Protein AF-A0A9W9ZAA3-F1 (afdb_monomer_lite)

Radius of gyration: 22.77 Å; chains: 1; bounding box: 70×34×72 Å

pLDDT: mean 79.2, std 12.24, range [39.88, 93.06]

Sequence (147 aa):
MAANGKTAELFDQLLKGFKFVAQNIKSLLSLGLAGIAVGLNLRINSEFFDCPGKNYKPYGYMFLFAPCVILLLVGMIIVRLDPKRLTNAVAQQKPGTSKLGTFRNVINPALSRPLAAPFAWLIVSMAQADYFVCATVGPGPPRKEEI

Secondary structure (DSSP, 8-state):
--HHHHHHHHHHHHHHHHHHHHHHHHHHHHHHHHHHHHHHHHHHHHHT----SSSHHHHHHHHHHHHHHHHHHHHHHHHT--HHHHHHHHHTSPTT--HHHHIIIIIHHHHHHHHHHHHHHHHHHHHH-HHHHHHHT-PPSPPS---

InterPro domains:
  IPR029569 Calcium homeostasis modulator family [PF14798] (17-138)
  IPR029569 Calcium homeostasis modulator family [PTHR32261] (19-143)

Structure (mmCIF, N/CA/C/O backbone):
data_AF-A0A9W9ZAA3-F1
#
_entry.id   AF-A0A9W9ZAA3-F1
#
loop_
_atom_site.group_PDB
_atom_site.id
_atom_site.type_symbol
_atom_site.label_atom_id
_atom_site.label_alt_id
_atom_site.label_comp_id
_atom_site.label_asym_id
_atom_site.label_entity_id
_atom_site.label_seq_id
_atom_site.pdbx_PDB_ins_code
_atom_site.Cartn_x
_atom_site.Cartn_y
_atom_site.Cartn_z
_atom_site.occupancy
_atom_site.B_iso_or_equiv
_atom_site.auth_seq_id
_atom_site.auth_comp_id
_atom_site.auth_asym_id
_atom_site.auth_atom_id
_atom_site.pdbx_PDB_model_num
ATOM 1 N N . MET A 1 1 ? 5.505 20.040 49.224 1.00 51.19 1 MET A N 1
ATOM 2 C CA . MET A 1 1 ? 4.428 19.094 48.839 1.00 51.19 1 MET A CA 1
ATOM 3 C C . MET A 1 1 ? 3.833 19.343 47.434 1.00 51.19 1 MET A C 1
ATOM 5 O O . MET A 1 1 ? 2.908 18.642 47.061 1.00 51.19 1 MET A O 1
ATOM 9 N N . ALA A 1 2 ? 4.382 20.244 46.599 1.00 56.62 2 ALA A N 1
ATOM 10 C CA . ALA A 1 2 ? 3.827 20.572 45.270 1.00 56.62 2 ALA A CA 1
ATOM 11 C C . ALA A 1 2 ? 4.253 19.634 44.109 1.00 56.62 2 ALA A C 1
ATOM 13 O O . ALA A 1 2 ? 3.648 19.662 43.042 1.00 56.62 2 ALA A O 1
ATOM 14 N N . ALA A 1 3 ? 5.275 18.789 44.297 1.00 57.12 3 ALA A N 1
ATOM 15 C CA . ALA A 1 3 ? 5.814 17.934 43.231 1.00 57.12 3 ALA A CA 1
ATOM 16 C C . ALA A 1 3 ? 4.914 16.731 42.872 1.00 57.12 3 ALA A C 1
ATOM 18 O O . ALA A 1 3 ? 4.910 16.312 41.720 1.00 57.12 3 ALA A O 1
ATOM 19 N N . ASN A 1 4 ? 4.117 16.221 43.822 1.00 61.28 4 ASN A N 1
ATOM 20 C CA . ASN A 1 4 ? 3.243 15.052 43.616 1.00 61.28 4 ASN A CA 1
ATOM 21 C C . ASN A 1 4 ? 1.972 15.354 42.805 1.00 61.28 4 ASN A C 1
ATOM 23 O O . ASN A 1 4 ? 1.425 14.458 42.170 1.00 61.28 4 ASN A O 1
ATOM 27 N N . GLY A 1 5 ? 1.493 16.603 42.811 1.00 70.31 5 GLY A N 1
ATOM 28 C CA . GLY A 1 5 ? 0.311 16.988 42.030 1.00 70.31 5 GLY A CA 1
ATOM 29 C C . GLY A 1 5 ? 0.608 17.048 40.531 1.00 70.31 5 GLY A C 1
ATOM 30 O O . GLY A 1 5 ? -0.148 16.523 39.720 1.00 70.31 5 GLY A O 1
ATOM 31 N N . LYS A 1 6 ? 1.767 17.612 40.166 1.00 75.81 6 LYS A N 1
ATOM 32 C CA . LYS A 1 6 ? 2.172 17.808 38.767 1.00 75.81 6 LYS A CA 1
ATOM 33 C C . LYS A 1 6 ? 2.522 16.491 38.062 1.00 75.81 6 LYS A C 1
ATOM 35 O O . LYS A 1 6 ? 2.271 16.345 36.870 1.00 75.81 6 LYS A O 1
ATOM 40 N N . THR A 1 7 ? 3.075 15.524 38.795 1.00 80.56 7 THR A N 1
ATOM 41 C CA . THR A 1 7 ? 3.320 14.169 38.285 1.00 80.56 7 THR A CA 1
ATOM 42 C C . THR A 1 7 ? 2.017 13.402 38.078 1.00 80.56 7 THR A C 1
ATOM 44 O O . THR A 1 7 ? 1.856 12.789 37.028 1.00 80.56 7 THR A O 1
ATOM 47 N N . ALA A 1 8 ? 1.059 13.478 39.008 1.00 82.50 8 ALA A N 1
ATOM 48 C CA . ALA A 1 8 ? -0.245 12.825 38.855 1.00 82.50 8 ALA A CA 1
ATOM 49 C C . ALA A 1 8 ? -1.033 13.352 37.639 1.00 82.50 8 ALA A C 1
ATOM 51 O O . ALA A 1 8 ? -1.612 12.566 36.889 1.00 82.50 8 ALA A O 1
ATOM 52 N N . GLU A 1 9 ? -0.992 14.663 37.393 1.00 86.81 9 GLU A N 1
ATOM 53 C CA . GLU A 1 9 ? -1.656 15.289 36.243 1.00 86.81 9 GLU A CA 1
ATOM 54 C C . GLU A 1 9 ? -1.022 14.867 34.904 1.00 86.81 9 GLU A C 1
ATOM 56 O O . GLU A 1 9 ? -1.727 14.535 33.950 1.00 86.81 9 GLU A O 1
ATOM 61 N N . LEU A 1 10 ? 0.315 14.789 34.849 1.00 88.12 10 LEU A N 1
ATOM 62 C CA . LEU A 1 10 ? 1.049 14.277 33.688 1.00 88.12 10 LEU A CA 1
ATOM 63 C C . LEU A 1 10 ? 0.714 12.802 33.411 1.00 88.12 10 LEU A C 1
ATOM 65 O O . LEU A 1 10 ? 0.509 12.421 32.258 1.00 88.12 10 LEU A O 1
ATOM 69 N N . PHE A 1 11 ? 0.631 11.973 34.456 1.00 87.88 11 PHE A N 1
ATOM 70 C CA . PHE A 1 11 ? 0.257 10.563 34.328 1.00 87.88 11 PHE A CA 1
ATOM 71 C C . PHE A 1 11 ? -1.164 10.391 33.780 1.00 87.88 11 PHE A C 1
ATOM 73 O O . PHE A 1 11 ? -1.378 9.536 32.920 1.00 87.88 11 PHE A O 1
ATOM 80 N N . ASP A 1 12 ? -2.121 11.216 34.208 1.00 88.81 12 ASP A N 1
ATOM 81 C CA . ASP A 1 12 ? -3.502 11.142 33.718 1.00 88.81 12 ASP A CA 1
ATOM 82 C C . ASP A 1 12 ? -3.619 11.572 32.240 1.00 88.81 12 ASP A C 1
ATOM 84 O O . ASP A 1 12 ? -4.331 10.941 31.452 1.00 88.81 12 ASP A O 1
ATOM 88 N N . GLN A 1 13 ? -2.848 12.585 31.823 1.00 90.00 13 GLN A N 1
ATOM 89 C CA . GLN A 1 13 ? -2.728 12.993 30.415 1.00 90.00 13 GLN A CA 1
ATOM 90 C C . GLN A 1 13 ? -2.109 11.883 29.548 1.00 90.00 13 GLN A C 1
ATOM 92 O O . GLN A 1 13 ? -2.630 11.563 28.475 1.00 90.00 13 GLN A O 1
ATOM 97 N N . LEU A 1 14 ? -1.040 11.240 30.030 1.00 91.44 14 LEU A N 1
ATOM 98 C CA . LEU A 1 14 ? -0.413 10.106 29.344 1.00 91.44 14 LEU A CA 1
ATOM 99 C C . LEU A 1 14 ? -1.380 8.922 29.222 1.00 91.44 14 LEU A C 1
ATOM 101 O O . LEU A 1 14 ? -1.520 8.354 28.139 1.00 91.44 14 LEU A O 1
ATOM 105 N N . LEU A 1 15 ? -2.101 8.582 30.293 1.00 90.94 15 LEU A N 1
ATOM 106 C CA . LEU A 1 15 ? -3.092 7.503 30.286 1.00 90.94 15 LEU A CA 1
ATOM 107 C C . LEU A 1 15 ? -4.238 7.773 29.308 1.00 90.94 15 LEU A C 1
ATOM 109 O O . LEU A 1 15 ? -4.667 6.853 28.606 1.00 90.94 15 LEU A O 1
ATOM 113 N N . LYS A 1 16 ? -4.714 9.020 29.220 1.00 91.56 16 LYS A N 1
ATOM 114 C CA . LYS A 1 16 ? -5.714 9.429 28.220 1.00 91.56 16 LYS A CA 1
ATOM 115 C C . LYS A 1 16 ? -5.188 9.249 26.798 1.00 91.56 16 LYS A C 1
ATOM 117 O O . LYS A 1 16 ? -5.896 8.671 25.972 1.00 91.56 16 LYS A O 1
ATOM 122 N N . GLY A 1 17 ? -3.944 9.651 26.536 1.00 88.56 17 GLY A N 1
ATOM 123 C CA . GLY A 1 17 ? -3.276 9.423 25.252 1.00 88.56 17 GLY A CA 1
ATOM 124 C C . GLY A 1 17 ? -3.177 7.935 24.898 1.00 88.56 17 GLY A C 1
ATOM 125 O O . GLY A 1 17 ? -3.615 7.523 23.824 1.00 88.56 17 GLY A O 1
ATOM 126 N N . PHE A 1 18 ? -2.695 7.102 25.824 1.00 89.56 18 PHE A N 1
ATOM 127 C CA . PHE A 1 18 ? -2.606 5.651 25.622 1.00 89.56 18 PHE A CA 1
ATOM 128 C C . PHE A 1 18 ? -3.972 5.002 25.398 1.00 89.56 18 PHE A C 1
ATOM 130 O O . PHE A 1 18 ? -4.104 4.162 24.507 1.00 89.56 18 PHE A O 1
ATOM 137 N N . LYS A 1 19 ? -5.007 5.406 26.145 1.00 89.38 19 LYS A N 1
ATOM 138 C CA . LYS A 1 19 ? -6.381 4.935 25.913 1.00 89.38 19 LYS A CA 1
ATOM 139 C C . LYS A 1 19 ? -6.880 5.319 24.525 1.00 89.38 19 LYS A C 1
ATOM 141 O O . LYS A 1 19 ? -7.440 4.468 23.839 1.00 89.38 19 LYS A O 1
ATOM 146 N N . PHE A 1 20 ? -6.649 6.558 24.096 1.00 86.94 20 PHE A N 1
ATOM 147 C CA . PHE A 1 20 ? -7.045 7.020 22.768 1.00 86.94 20 PHE A CA 1
ATOM 148 C C . PHE A 1 20 ? -6.365 6.209 21.656 1.00 86.94 20 PHE A C 1
ATOM 150 O O . PHE A 1 20 ? -7.030 5.769 20.712 1.00 86.94 20 PHE A O 1
ATOM 157 N N . VAL A 1 21 ? -5.059 5.953 21.795 1.00 85.44 21 VAL A N 1
ATOM 158 C CA . VAL A 1 21 ? -4.285 5.116 20.866 1.00 85.44 21 VAL A CA 1
ATOM 159 C C . VAL A 1 21 ? -4.800 3.682 20.873 1.00 85.44 21 VAL A C 1
ATOM 161 O O . VAL A 1 21 ? -5.078 3.139 19.809 1.00 85.44 21 VAL A O 1
ATOM 164 N N . ALA A 1 22 ? -4.995 3.078 22.046 1.00 83.31 22 ALA A N 1
ATOM 165 C CA . ALA A 1 22 ? -5.492 1.710 22.171 1.00 83.31 22 ALA A CA 1
ATOM 166 C C . ALA A 1 22 ? -6.887 1.539 21.543 1.00 83.31 22 ALA A C 1
ATOM 168 O O . ALA A 1 22 ? -7.143 0.539 20.872 1.00 83.31 22 ALA A O 1
ATOM 169 N N . GLN A 1 23 ? -7.773 2.5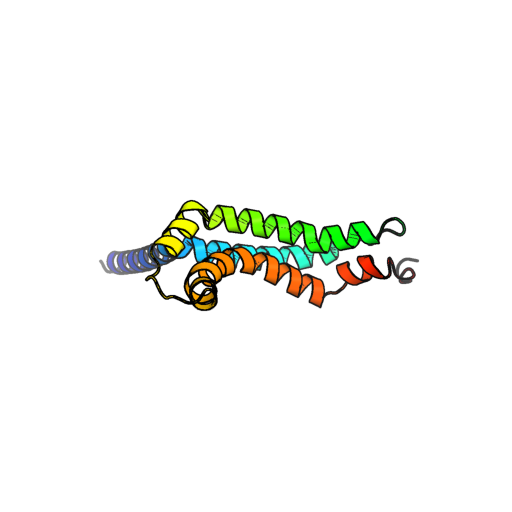29 21.696 1.00 85.25 23 GLN A N 1
ATOM 170 C CA . GLN A 1 23 ? -9.110 2.511 21.095 1.00 85.25 23 GLN A CA 1
ATOM 171 C C . GLN A 1 23 ? -9.084 2.649 19.565 1.00 85.25 23 GLN A C 1
ATOM 173 O O . GLN A 1 23 ? -9.907 2.036 18.885 1.00 85.25 23 GLN A O 1
ATOM 178 N N . ASN A 1 24 ? -8.132 3.406 19.011 1.00 82.69 24 ASN A N 1
ATOM 179 C CA . ASN A 1 24 ? -8.039 3.688 17.572 1.00 82.69 24 ASN A CA 1
ATOM 180 C C . ASN A 1 24 ? -6.894 2.945 16.864 1.00 82.69 24 ASN A C 1
ATOM 182 O O . ASN A 1 24 ? -6.591 3.236 15.703 1.00 82.69 24 ASN A O 1
ATOM 186 N N . ILE A 1 25 ? -6.278 1.965 17.531 1.00 84.62 25 ILE A N 1
ATOM 187 C CA . ILE A 1 25 ? -5.025 1.337 17.096 1.00 84.62 25 ILE A CA 1
ATOM 188 C C . ILE A 1 25 ? -5.107 0.759 15.683 1.00 84.62 25 ILE A C 1
ATOM 190 O O . ILE A 1 25 ? -4.161 0.875 14.919 1.00 84.62 25 ILE A O 1
ATOM 194 N N . LYS A 1 26 ? -6.254 0.204 15.277 1.00 77.44 26 LYS A N 1
ATOM 195 C CA . LYS A 1 26 ? -6.440 -0.359 13.928 1.00 77.44 26 LYS A CA 1
ATOM 196 C C . LYS A 1 26 ? -6.362 0.704 12.832 1.00 77.44 26 LYS A C 1
ATOM 198 O O . LYS A 1 26 ? -5.714 0.484 11.814 1.00 77.44 26 LYS A O 1
ATOM 203 N N . SER A 1 27 ? -7.002 1.854 13.050 1.00 80.25 27 SER A N 1
ATOM 204 C CA . SER A 1 27 ? -6.958 2.981 12.113 1.00 80.25 27 SER A CA 1
ATOM 205 C C . SER A 1 27 ? -5.554 3.585 12.064 1.00 80.25 27 SER A C 1
ATOM 207 O O . SER A 1 27 ? -5.026 3.836 10.982 1.00 80.25 27 SER A O 1
ATOM 209 N N . LEU A 1 28 ? -4.915 3.740 13.227 1.00 83.44 28 LEU A N 1
ATOM 210 C CA . LEU A 1 28 ? -3.531 4.206 13.335 1.00 83.44 28 LEU A CA 1
ATOM 211 C C . LEU A 1 28 ? -2.549 3.262 12.637 1.00 83.44 28 LEU A C 1
ATOM 213 O O . LEU A 1 28 ? -1.679 3.733 11.918 1.00 83.44 28 LEU A O 1
ATOM 217 N N . LEU A 1 29 ? -2.719 1.946 12.775 1.00 84.12 29 LEU A N 1
ATOM 218 C CA . LEU A 1 29 ? -1.901 0.951 12.081 1.00 84.12 29 LEU A CA 1
ATOM 219 C C . LEU A 1 29 ? -2.083 1.027 10.564 1.00 84.12 29 LEU A C 1
ATOM 221 O O . LEU A 1 29 ? -1.091 0.982 9.848 1.00 84.12 29 LEU A O 1
ATOM 225 N N . SER A 1 30 ? -3.312 1.192 10.059 1.00 80.50 30 SER A N 1
ATOM 226 C CA . SER A 1 30 ? -3.528 1.362 8.612 1.00 80.50 30 SER A CA 1
ATOM 227 C C . SER A 1 30 ? -2.895 2.643 8.059 1.00 80.50 30 SER A C 1
ATOM 229 O O . SER A 1 30 ? -2.320 2.621 6.973 1.00 80.50 30 SER A O 1
ATOM 231 N N . LEU A 1 31 ? -2.946 3.742 8.819 1.00 83.88 31 LEU A N 1
ATOM 232 C CA . LEU A 1 31 ? -2.309 5.008 8.447 1.00 83.88 31 LEU A CA 1
ATOM 233 C C . LEU A 1 31 ? -0.783 4.914 8.528 1.00 83.88 31 LEU A C 1
ATOM 235 O O . LEU A 1 31 ? -0.088 5.347 7.614 1.00 83.88 31 LEU A O 1
ATOM 239 N N . GLY A 1 32 ? -0.266 4.305 9.594 1.00 87.25 32 GLY A N 1
ATOM 240 C CA . GLY A 1 32 ? 1.159 4.048 9.766 1.00 87.25 32 GLY A CA 1
ATOM 241 C C . GLY A 1 32 ? 1.707 3.161 8.653 1.00 87.25 32 GLY A C 1
ATOM 242 O O . GLY A 1 32 ? 2.749 3.474 8.092 1.00 87.25 32 GLY A O 1
ATOM 243 N N . LEU A 1 33 ? 0.972 2.117 8.258 1.00 87.62 33 LEU A N 1
ATOM 244 C CA . LEU A 1 33 ? 1.340 1.247 7.142 1.00 87.62 33 LEU A CA 1
ATOM 245 C C . LEU A 1 33 ? 1.420 2.021 5.819 1.00 87.62 33 LEU A C 1
ATOM 247 O O . LEU A 1 33 ? 2.353 1.804 5.053 1.00 87.62 33 LEU A O 1
ATOM 251 N N . ALA A 1 34 ? 0.489 2.948 5.569 1.00 87.62 34 ALA A N 1
ATOM 252 C CA . ALA A 1 34 ? 0.547 3.823 4.400 1.00 87.62 34 ALA A CA 1
ATOM 253 C C . ALA A 1 34 ? 1.771 4.754 4.447 1.00 87.62 34 ALA A C 1
ATOM 255 O O . ALA A 1 34 ? 2.489 4.866 3.459 1.00 87.62 34 ALA A O 1
ATOM 256 N N . GLY A 1 35 ? 2.060 5.365 5.600 1.00 89.38 35 GLY A N 1
AT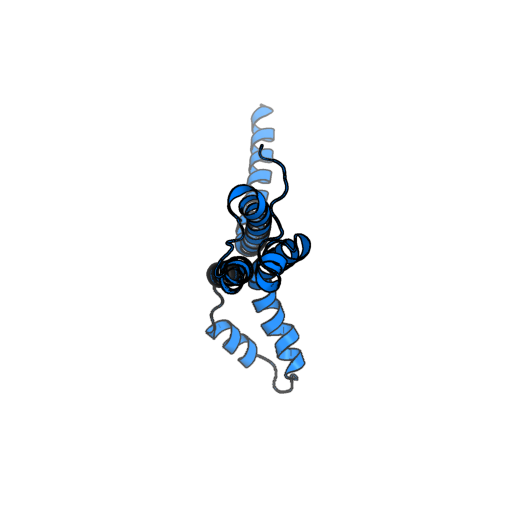OM 257 C CA . GLY A 1 35 ? 3.251 6.203 5.778 1.00 89.38 35 GLY A CA 1
ATOM 258 C C . GLY A 1 35 ? 4.560 5.435 5.567 1.00 89.38 35 GLY A C 1
ATOM 259 O O . GLY A 1 35 ? 5.439 5.901 4.844 1.00 89.38 35 GLY A O 1
ATOM 260 N N . ILE A 1 36 ? 4.664 4.226 6.131 1.00 90.56 36 ILE A N 1
ATOM 261 C CA . ILE A 1 36 ? 5.810 3.326 5.936 1.00 90.56 36 ILE A CA 1
ATOM 262 C C . ILE A 1 36 ? 5.934 2.939 4.464 1.00 90.56 36 ILE A C 1
ATOM 264 O O . ILE A 1 36 ? 7.035 2.981 3.929 1.00 90.56 36 ILE A O 1
ATOM 268 N N . ALA A 1 37 ? 4.827 2.600 3.797 1.00 91.06 37 ALA A N 1
ATOM 269 C CA . ALA A 1 37 ? 4.826 2.253 2.380 1.00 91.06 37 ALA A CA 1
ATOM 270 C C . ALA A 1 37 ? 5.379 3.393 1.516 1.00 91.06 37 ALA A C 1
ATOM 272 O O . ALA A 1 37 ? 6.213 3.139 0.654 1.00 91.06 37 ALA A O 1
ATOM 273 N N . VAL A 1 38 ? 4.979 4.640 1.780 1.00 89.94 38 VAL A N 1
ATOM 274 C CA . VAL A 1 38 ? 5.510 5.817 1.076 1.00 89.94 38 VAL A CA 1
ATOM 275 C C . VAL A 1 38 ? 7.005 5.994 1.339 1.00 89.94 38 VAL A C 1
ATOM 277 O O . VAL A 1 38 ? 7.777 6.124 0.393 1.00 89.94 38 VAL A O 1
ATOM 280 N N . GLY A 1 39 ? 7.436 5.958 2.603 1.00 89.56 39 GLY A N 1
ATOM 281 C CA . GLY A 1 39 ? 8.855 6.105 2.943 1.00 89.56 39 GLY A CA 1
ATOM 282 C C . GLY A 1 39 ? 9.725 4.998 2.340 1.00 89.56 39 GLY A C 1
ATOM 283 O O . GLY A 1 39 ? 10.802 5.265 1.807 1.00 89.56 39 GLY A O 1
ATOM 284 N N . LEU A 1 40 ? 9.229 3.761 2.366 1.00 90.31 40 LEU A N 1
ATOM 285 C CA . LEU A 1 40 ? 9.894 2.609 1.771 1.00 90.31 40 LEU A CA 1
ATOM 286 C C . LEU A 1 40 ? 9.972 2.728 0.247 1.00 90.31 40 LEU A C 1
ATOM 288 O O . LEU A 1 40 ? 11.000 2.391 -0.324 1.00 90.31 40 LEU A O 1
ATOM 292 N N . ASN A 1 41 ? 8.926 3.239 -0.405 1.00 91.25 41 ASN A N 1
ATOM 293 C CA . ASN A 1 41 ? 8.906 3.473 -1.848 1.00 91.25 41 ASN A CA 1
ATOM 294 C C . ASN A 1 41 ? 10.029 4.424 -2.278 1.00 91.25 41 ASN A C 1
ATOM 296 O O . ASN A 1 41 ? 10.830 4.080 -3.143 1.00 91.25 41 ASN A O 1
ATOM 300 N N . LEU A 1 42 ? 10.151 5.567 -1.591 1.00 88.81 42 LEU A N 1
ATOM 301 C CA . LEU A 1 42 ? 11.223 6.539 -1.829 1.00 88.81 42 LEU A CA 1
ATOM 302 C C . LEU A 1 42 ? 12.609 5.887 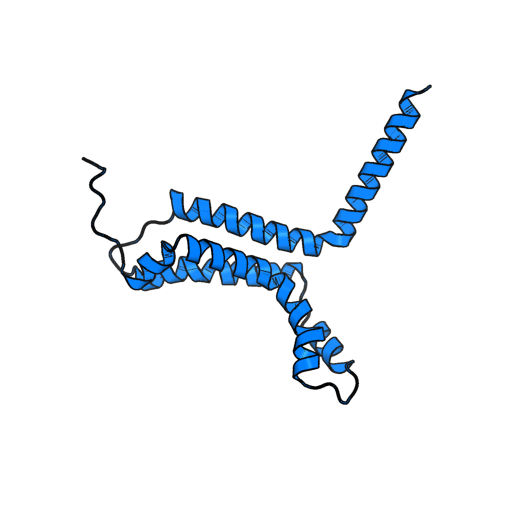-1.715 1.00 88.81 42 LEU A C 1
ATOM 304 O O . LEU A 1 42 ? 13.465 6.105 -2.567 1.00 88.81 42 LEU A O 1
ATOM 308 N N . ARG A 1 43 ? 12.812 5.060 -0.681 1.00 88.75 43 ARG A N 1
ATOM 309 C CA . ARG A 1 43 ? 14.095 4.400 -0.413 1.00 88.75 43 ARG A CA 1
ATOM 310 C C . ARG A 1 43 ? 14.420 3.292 -1.412 1.00 88.75 43 ARG A C 1
ATOM 312 O O . ARG A 1 43 ? 15.555 3.194 -1.870 1.00 88.75 43 ARG A O 1
ATOM 319 N N . ILE A 1 44 ? 13.434 2.460 -1.747 1.00 86.44 44 ILE A N 1
ATOM 320 C CA . ILE A 1 44 ? 13.585 1.403 -2.752 1.00 86.44 44 ILE A CA 1
ATOM 321 C C . ILE A 1 44 ? 13.932 2.028 -4.096 1.00 86.44 44 ILE A C 1
ATOM 323 O O . ILE A 1 44 ? 14.859 1.559 -4.747 1.00 86.44 44 ILE A O 1
ATOM 327 N N . ASN A 1 45 ? 13.234 3.098 -4.481 1.00 85.19 45 ASN A N 1
ATOM 328 C CA . ASN A 1 45 ? 13.495 3.771 -5.744 1.00 85.19 45 ASN A CA 1
ATOM 329 C C . ASN A 1 45 ? 14.919 4.342 -5.828 1.00 85.19 45 ASN A C 1
ATOM 331 O O . ASN A 1 45 ? 15.554 4.229 -6.866 1.00 85.19 45 ASN A O 1
ATOM 335 N N . SER A 1 46 ? 15.438 4.919 -4.740 1.00 83.94 46 SER A N 1
ATOM 336 C CA . SER A 1 46 ? 16.763 5.547 -4.760 1.00 83.94 46 SER A CA 1
ATOM 337 C C . SER A 1 46 ? 17.937 4.569 -4.654 1.00 83.94 46 SER A C 1
ATOM 339 O O . SER A 1 46 ? 19.009 4.879 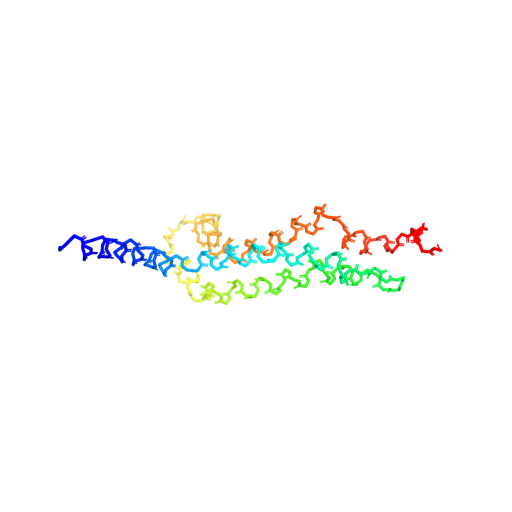-5.157 1.00 83.94 46 SER A O 1
ATOM 341 N N . GLU A 1 47 ? 17.780 3.439 -3.952 1.00 85.44 47 GLU A N 1
ATOM 342 C CA . GLU A 1 47 ? 18.917 2.556 -3.614 1.00 85.44 47 GLU A CA 1
ATOM 343 C C . GLU A 1 47 ? 18.860 1.164 -4.241 1.00 85.44 47 GLU A C 1
ATOM 345 O O . GLU A 1 47 ? 19.901 0.550 -4.452 1.00 85.44 47 GLU A O 1
ATOM 350 N N . PHE A 1 48 ? 17.662 0.636 -4.493 1.00 82.06 48 PHE A N 1
ATOM 351 C CA . PHE A 1 48 ? 17.476 -0.771 -4.862 1.00 82.06 48 PHE A CA 1
ATOM 352 C C . PHE A 1 48 ? 16.869 -0.955 -6.249 1.00 82.06 48 PHE A C 1
ATOM 354 O O . PHE A 1 48 ? 16.904 -2.060 -6.795 1.00 82.06 48 PHE A O 1
ATOM 361 N N . PHE A 1 49 ? 16.267 0.092 -6.808 1.00 83.88 49 PHE A N 1
ATOM 362 C CA . PHE A 1 49 ? 15.616 0.014 -8.098 1.00 83.88 49 PHE A CA 1
ATOM 363 C C . PHE A 1 49 ? 16.597 0.339 -9.216 1.00 83.88 49 PHE A C 1
ATOM 365 O O . PHE A 1 49 ? 16.912 1.496 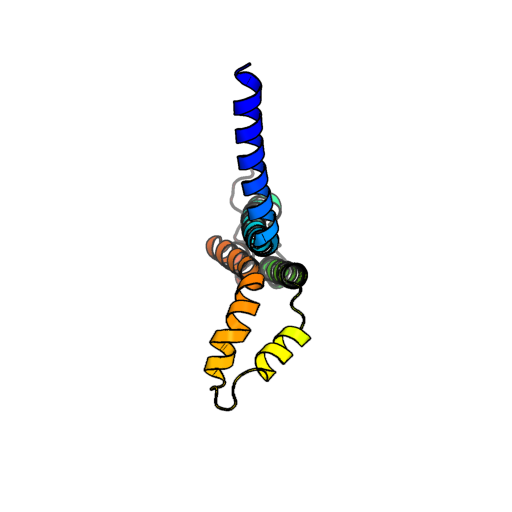-9.472 1.00 83.88 49 PHE A O 1
ATOM 372 N N . ASP A 1 50 ? 17.023 -0.707 -9.915 1.00 86.44 50 ASP A N 1
ATOM 373 C CA . ASP A 1 50 ? 17.792 -0.583 -11.143 1.00 86.44 50 ASP A CA 1
ATOM 374 C C . ASP A 1 50 ? 17.083 -1.336 -12.272 1.00 86.44 50 ASP A C 1
ATOM 376 O O . ASP A 1 50 ? 16.627 -2.471 -12.087 1.00 86.44 50 ASP A O 1
ATOM 380 N N . CYS A 1 51 ? 16.911 -0.687 -13.424 1.00 85.75 51 CYS A N 1
ATOM 381 C CA . CYS A 1 51 ? 16.092 -1.225 -14.508 1.00 85.75 51 CYS A CA 1
ATOM 382 C C . CYS A 1 51 ? 16.932 -2.157 -15.399 1.00 85.75 51 CYS A C 1
ATOM 384 O O . CYS A 1 51 ? 17.836 -1.691 -16.097 1.00 85.75 51 CYS A O 1
ATOM 386 N N . PRO A 1 52 ? 16.644 -3.470 -15.448 1.00 86.50 52 PRO A N 1
ATOM 387 C CA . PRO A 1 52 ? 17.483 -4.404 -16.184 1.00 86.50 52 PRO A CA 1
ATOM 388 C C . PRO A 1 52 ? 17.284 -4.270 -17.700 1.00 86.50 52 PRO A C 1
ATOM 390 O O . PRO A 1 52 ? 16.167 -4.131 -18.187 1.00 86.50 52 PRO A O 1
ATOM 393 N N . GLY A 1 53 ? 18.351 -4.424 -18.488 1.00 81.69 53 GLY A N 1
ATOM 394 C CA . GLY A 1 53 ? 18.259 -4.418 -19.960 1.00 81.69 53 GLY A CA 1
ATOM 395 C C . GLY A 1 53 ? 17.434 -5.565 -20.555 1.00 81.69 53 GLY A C 1
ATOM 396 O O . GLY A 1 53 ? 16.838 -5.424 -21.622 1.00 81.69 53 GLY A O 1
ATOM 397 N N . LYS A 1 54 ? 17.363 -6.707 -19.863 1.00 82.94 54 LYS A N 1
ATOM 398 C CA . LYS A 1 54 ? 16.556 -7.872 -20.256 1.00 82.94 54 LYS A CA 1
ATOM 399 C C . LYS A 1 54 ? 15.431 -8.075 -19.246 1.00 82.94 54 LYS A C 1
ATOM 401 O O . LYS A 1 54 ? 15.653 -7.961 -18.049 1.00 82.94 54 LYS A O 1
ATOM 406 N N . ASN A 1 55 ? 14.237 -8.424 -19.727 1.00 85.19 55 ASN A N 1
ATOM 407 C CA . ASN A 1 55 ? 13.049 -8.665 -18.897 1.00 85.19 55 ASN A CA 1
ATOM 408 C C . ASN A 1 55 ? 12.609 -7.461 -18.027 1.00 85.19 55 ASN A C 1
ATOM 410 O O . ASN A 1 55 ? 12.009 -7.654 -16.971 1.00 85.19 55 ASN A O 1
ATOM 414 N N . TYR A 1 56 ? 12.828 -6.223 -18.488 1.00 88.75 56 TYR A N 1
ATOM 415 C CA . TYR A 1 56 ? 12.389 -5.005 -17.784 1.00 88.75 56 TYR A CA 1
ATOM 416 C C . TYR A 1 56 ? 10.873 -4.936 -17.551 1.00 88.75 56 TYR A C 1
ATOM 418 O O . TYR A 1 56 ? 10.431 -4.443 -16.517 1.00 88.75 56 TYR A O 1
ATOM 426 N N . LYS A 1 57 ? 10.065 -5.480 -18.474 1.00 88.50 57 LYS A N 1
ATOM 427 C CA . LYS A 1 57 ? 8.594 -5.477 -18.381 1.00 88.50 57 LYS A CA 1
ATOM 428 C C . LYS A 1 57 ? 8.086 -6.145 -17.095 1.00 88.50 57 LYS A C 1
ATOM 430 O O . LYS A 1 57 ? 7.463 -5.459 -16.283 1.00 88.50 57 LYS A O 1
ATOM 435 N N . PRO A 1 58 ? 8.329 -7.455 -16.868 1.00 90.88 58 PRO A N 1
ATOM 436 C CA . PRO A 1 58 ? 7.873 -8.111 -15.646 1.00 90.88 58 PRO A CA 1
ATOM 437 C C . PRO A 1 58 ? 8.560 -7.551 -14.397 1.00 90.88 58 PRO A C 1
ATOM 439 O O . PRO A 1 58 ? 7.930 -7.518 -13.346 1.00 90.88 58 PRO A O 1
ATOM 442 N N . TYR A 1 59 ? 9.802 -7.069 -14.506 1.00 88.69 59 TYR A N 1
ATOM 443 C CA . TYR A 1 59 ? 10.522 -6.470 -13.384 1.00 88.69 59 TYR A CA 1
ATOM 444 C C . TYR A 1 59 ? 9.849 -5.181 -12.887 1.00 88.69 59 TYR A C 1
ATOM 446 O O . TYR A 1 59 ? 9.476 -5.091 -11.719 1.00 88.69 59 TYR A O 1
ATOM 454 N N . GLY A 1 60 ? 9.593 -4.215 -13.776 1.00 88.44 60 GLY A N 1
ATOM 455 C CA . GLY A 1 60 ? 8.926 -2.963 -13.410 1.00 88.44 60 GLY A CA 1
ATOM 456 C C . GLY A 1 60 ? 7.509 -3.187 -12.870 1.00 88.44 60 GLY A C 1
ATOM 457 O O . GLY A 1 60 ? 7.138 -2.615 -11.844 1.00 88.44 60 GLY A O 1
ATOM 458 N N . TYR A 1 61 ? 6.732 -4.093 -13.480 1.00 90.12 61 TYR A N 1
ATOM 459 C CA . TYR A 1 61 ? 5.404 -4.444 -12.960 1.00 90.12 61 TYR A CA 1
ATOM 460 C C . TYR A 1 61 ? 5.446 -5.153 -11.606 1.00 90.12 61 TYR A C 1
ATOM 462 O O . TYR A 1 61 ? 4.544 -4.950 -10.792 1.00 90.12 61 TYR A O 1
ATOM 470 N N . MET A 1 62 ? 6.476 -5.958 -11.338 1.00 91.81 62 MET A N 1
ATOM 471 C CA . MET A 1 62 ? 6.647 -6.602 -10.039 1.00 91.81 62 MET A CA 1
ATOM 472 C C . MET A 1 62 ? 6.843 -5.556 -8.939 1.00 91.81 62 MET A C 1
ATOM 474 O O . MET A 1 62 ? 6.134 -5.607 -7.938 1.00 91.81 62 MET A O 1
ATOM 478 N N . PHE A 1 63 ? 7.708 -4.560 -9.141 1.00 89.31 63 PHE A N 1
ATOM 479 C CA . PHE A 1 63 ? 7.894 -3.472 -8.170 1.00 89.31 63 PHE A CA 1
ATOM 480 C C . PHE A 1 63 ? 6.677 -2.542 -8.058 1.00 89.31 63 PHE A C 1
ATOM 482 O O . PHE A 1 63 ? 6.413 -1.996 -6.987 1.00 89.31 63 PHE A O 1
ATOM 489 N N . LEU A 1 64 ? 5.880 -2.414 -9.122 1.00 90.62 64 LEU A N 1
ATOM 490 C CA . LEU A 1 64 ? 4.644 -1.636 -9.092 1.00 90.62 64 LEU A CA 1
ATOM 491 C C . LEU A 1 64 ? 3.532 -2.342 -8.294 1.00 90.62 64 LEU A C 1
ATOM 493 O O . LEU A 1 64 ? 2.910 -1.736 -7.419 1.00 90.62 64 LEU A O 1
ATOM 497 N N . PHE A 1 65 ? 3.279 -3.624 -8.573 1.00 91.06 65 PHE A N 1
ATOM 498 C CA . PHE A 1 65 ? 2.108 -4.340 -8.057 1.00 91.06 65 PHE A CA 1
ATOM 499 C C . PHE A 1 65 ? 2.387 -5.248 -6.858 1.00 91.06 65 PHE A C 1
ATOM 501 O O . PHE A 1 65 ? 1.509 -5.380 -6.003 1.00 91.06 65 PHE A O 1
ATOM 508 N N . ALA A 1 66 ? 3.565 -5.868 -6.745 1.00 92.31 66 ALA A N 1
ATOM 509 C CA . ALA A 1 66 ? 3.833 -6.800 -5.646 1.00 92.31 66 ALA A CA 1
ATOM 510 C C . ALA A 1 66 ? 3.704 -6.133 -4.262 1.00 92.31 66 ALA A C 1
ATOM 512 O O . ALA A 1 66 ? 3.017 -6.697 -3.403 1.00 92.31 66 ALA A O 1
ATOM 513 N N . PRO A 1 67 ? 4.229 -4.912 -4.034 1.00 91.25 67 PRO A N 1
ATOM 514 C CA . PRO A 1 67 ? 4.056 -4.228 -2.754 1.00 91.25 67 PRO A CA 1
ATOM 515 C C . PRO A 1 67 ? 2.591 -3.887 -2.469 1.00 91.25 67 PRO A C 1
ATOM 517 O O . PRO A 1 67 ? 2.148 -4.009 -1.330 1.00 91.25 67 PRO A O 1
ATOM 520 N N . CYS A 1 68 ? 1.797 -3.560 -3.494 1.00 90.62 68 CYS A N 1
ATOM 521 C CA . CYS A 1 68 ? 0.358 -3.329 -3.339 1.00 90.62 68 CYS A CA 1
ATOM 522 C C . CYS A 1 68 ? -0.362 -4.566 -2.806 1.00 90.62 68 CYS A C 1
ATOM 524 O O . CYS A 1 68 ? -1.173 -4.462 -1.885 1.00 90.62 68 CYS A O 1
ATOM 526 N N . VAL A 1 69 ? -0.059 -5.737 -3.374 1.00 90.25 69 VAL A N 1
ATOM 527 C CA . VAL A 1 69 ? -0.655 -7.009 -2.948 1.00 90.25 69 VAL A CA 1
ATOM 528 C C . VAL A 1 69 ? -0.250 -7.325 -1.508 1.00 90.25 69 VAL A C 1
ATOM 530 O O . VAL A 1 69 ? -1.112 -7.657 -0.696 1.00 90.25 69 VAL A O 1
ATOM 533 N N . ILE A 1 70 ? 1.027 -7.152 -1.154 1.00 91.81 70 ILE A N 1
ATOM 534 C CA . ILE A 1 70 ? 1.522 -7.389 0.213 1.00 91.81 70 ILE A CA 1
ATOM 535 C C . ILE A 1 70 ? 0.832 -6.454 1.215 1.00 91.81 70 ILE A C 1
ATOM 537 O O . ILE A 1 70 ? 0.307 -6.916 2.229 1.00 91.81 70 ILE A O 1
ATOM 541 N N . LEU A 1 71 ? 0.778 -5.151 0.923 1.00 90.12 71 LEU A N 1
ATOM 542 C CA . LEU A 1 71 ? 0.131 -4.157 1.785 1.00 90.12 71 LEU A CA 1
ATOM 543 C C . LEU A 1 71 ? -1.365 -4.433 1.948 1.00 90.12 71 LEU A C 1
ATOM 545 O O . LEU A 1 71 ? -1.901 -4.259 3.042 1.00 90.12 71 LEU A O 1
ATOM 549 N N . LEU A 1 72 ? -2.031 -4.904 0.891 1.00 87.06 72 LEU A N 1
ATOM 550 C CA . LEU A 1 72 ? -3.442 -5.274 0.943 1.00 87.06 72 LEU A CA 1
ATOM 551 C C . LEU A 1 72 ? -3.661 -6.483 1.860 1.00 87.06 72 LEU A C 1
ATOM 553 O O . LEU A 1 72 ? -4.554 -6.451 2.707 1.00 87.06 72 LEU A O 1
ATOM 557 N N . LEU A 1 73 ? -2.836 -7.528 1.736 1.00 86.69 73 LEU A N 1
ATOM 558 C CA . LEU A 1 73 ? -2.903 -8.711 2.600 1.00 86.69 73 LEU A CA 1
ATOM 559 C C . LEU A 1 73 ? -2.670 -8.338 4.070 1.00 86.69 73 LEU A C 1
ATOM 561 O O . LEU A 1 73 ? -3.464 -8.711 4.936 1.00 86.69 73 LEU A O 1
ATOM 565 N N . VAL A 1 74 ? -1.636 -7.543 4.349 1.00 87.12 74 VAL A N 1
ATOM 566 C CA . VAL A 1 74 ? -1.335 -7.056 5.705 1.00 87.12 74 VAL A CA 1
ATOM 567 C C . VAL A 1 74 ? -2.486 -6.200 6.242 1.00 87.12 74 VAL A C 1
ATOM 569 O O . VAL A 1 74 ? -2.939 -6.412 7.368 1.00 87.12 74 VAL A O 1
ATOM 572 N N . GLY A 1 75 ? -3.023 -5.288 5.429 1.00 83.94 75 GLY A N 1
ATOM 573 C CA . GLY A 1 75 ? -4.176 -4.462 5.783 1.00 83.94 75 GLY A CA 1
ATOM 574 C C . GLY A 1 75 ? -5.411 -5.297 6.135 1.00 83.94 75 GLY A C 1
ATOM 575 O O . GLY A 1 75 ? -6.075 -5.025 7.139 1.00 83.94 75 GLY A O 1
ATOM 576 N N . MET A 1 76 ? -5.698 -6.352 5.367 1.00 80.06 76 MET A N 1
ATOM 577 C CA . MET A 1 76 ? -6.803 -7.276 5.657 1.00 80.06 76 MET A CA 1
ATOM 578 C C . MET A 1 76 ? -6.600 -8.041 6.973 1.00 80.06 76 MET A C 1
ATOM 580 O O . MET A 1 76 ? -7.561 -8.200 7.734 1.00 80.06 76 MET A O 1
ATOM 584 N N . ILE A 1 77 ? -5.366 -8.462 7.278 1.00 81.56 77 ILE A N 1
ATOM 585 C CA . ILE A 1 77 ? -5.023 -9.143 8.538 1.00 81.56 77 ILE A CA 1
ATOM 586 C C . ILE A 1 77 ? -5.194 -8.195 9.735 1.00 81.56 77 ILE A C 1
ATOM 588 O O . ILE A 1 77 ? -5.818 -8.576 10.728 1.00 81.56 77 ILE A O 1
ATOM 592 N N . ILE A 1 78 ? -4.707 -6.952 9.644 1.00 76.69 78 ILE A N 1
ATOM 593 C CA . ILE A 1 78 ? -4.814 -5.944 10.720 1.00 76.69 78 ILE A CA 1
ATOM 594 C C . ILE A 1 78 ? -6.279 -5.620 11.027 1.00 76.69 78 ILE A C 1
ATOM 596 O O . ILE A 1 78 ? -6.690 -5.541 12.190 1.00 76.69 78 ILE A O 1
ATOM 600 N N . VAL A 1 79 ? -7.086 -5.440 9.980 1.00 70.62 79 VAL A N 1
ATOM 601 C CA . VAL A 1 79 ? -8.510 -5.117 10.126 1.00 70.62 79 VAL A CA 1
ATOM 602 C C . VAL A 1 79 ? -9.319 -6.345 10.571 1.00 70.62 79 VAL A C 1
ATOM 604 O O . VAL A 1 79 ? -10.422 -6.173 11.095 1.00 70.62 79 VAL A O 1
ATOM 607 N N . ARG A 1 80 ? -8.755 -7.562 10.464 1.00 68.00 80 ARG A N 1
ATOM 608 C CA . ARG A 1 80 ? -9.450 -8.850 10.626 1.00 68.00 80 ARG A CA 1
ATOM 609 C C . ARG A 1 80 ? -10.777 -8.824 9.894 1.00 68.00 80 ARG A C 1
ATOM 611 O O . ARG A 1 80 ? -11.845 -8.903 10.502 1.00 68.00 80 ARG A O 1
ATOM 618 N N . LEU A 1 81 ? -10.688 -8.623 8.584 1.00 65.06 81 LEU A N 1
ATOM 619 C CA . LEU A 1 81 ? -11.854 -8.591 7.720 1.00 65.06 81 LEU A CA 1
ATOM 620 C C . LEU A 1 81 ? -12.470 -9.998 7.676 1.00 65.06 81 LEU A C 1
ATOM 622 O O . LEU A 1 81 ? -12.155 -10.805 6.811 1.00 65.06 81 LEU A O 1
ATOM 626 N N . ASP A 1 82 ? -13.311 -10.315 8.660 1.00 64.62 82 ASP A N 1
ATOM 627 C CA . ASP A 1 82 ? -14.021 -11.583 8.698 1.00 64.62 82 ASP A CA 1
ATOM 628 C C . ASP A 1 82 ? -15.053 -11.583 7.566 1.00 64.62 82 ASP A C 1
ATOM 630 O O . ASP A 1 82 ? -15.994 -10.776 7.606 1.00 64.62 82 ASP A O 1
ATOM 634 N N . PRO A 1 83 ? -14.957 -12.499 6.586 1.00 63.69 83 PRO A N 1
ATOM 635 C CA . PRO A 1 83 ? -15.950 -12.586 5.520 1.00 63.69 83 PRO A CA 1
ATOM 636 C C . PRO A 1 83 ? -17.349 -12.815 6.105 1.00 63.69 83 PRO A C 1
ATOM 638 O O . PRO A 1 83 ? -18.322 -12.255 5.610 1.00 63.69 83 PRO A O 1
ATOM 641 N N . LYS A 1 84 ? -17.427 -13.513 7.249 1.00 63.88 84 LYS A N 1
ATOM 642 C CA . LYS A 1 84 ? -18.651 -13.727 8.032 1.00 63.88 84 LYS A CA 1
ATOM 643 C C . LYS A 1 84 ? -19.263 -12.431 8.569 1.00 63.88 84 LYS A C 1
ATOM 645 O O . LYS A 1 84 ? -20.484 -12.308 8.625 1.00 63.88 84 LYS A O 1
ATOM 650 N N . ARG A 1 85 ? -18.441 -11.452 8.969 1.00 64.50 85 ARG A N 1
ATOM 651 C CA . ARG A 1 85 ? -18.929 -10.145 9.438 1.00 64.50 85 ARG A CA 1
ATOM 652 C C . ARG A 1 85 ? -19.468 -9.299 8.297 1.00 64.50 85 ARG A C 1
ATOM 654 O O . ARG A 1 85 ? -20.471 -8.624 8.496 1.00 64.50 85 ARG A O 1
ATOM 661 N N . LEU A 1 86 ? -18.854 -9.378 7.119 1.00 65.81 86 LEU A N 1
ATOM 662 C CA . LEU A 1 86 ? -19.379 -8.739 5.915 1.00 65.81 86 LEU A CA 1
ATOM 663 C C . LEU A 1 86 ? -20.702 -9.372 5.482 1.00 65.81 86 LEU A C 1
ATOM 665 O O . LEU A 1 86 ? -21.676 -8.649 5.296 1.00 65.81 86 LEU A O 1
ATOM 669 N N . THR A 1 87 ? -20.784 -10.703 5.408 1.00 67.06 87 THR A N 1
ATOM 670 C CA . THR A 1 87 ? -22.042 -11.386 5.063 1.00 67.06 87 THR A CA 1
ATOM 671 C C . THR A 1 87 ? -23.138 -11.130 6.088 1.00 67.06 87 THR A C 1
ATOM 673 O O . THR A 1 87 ? -24.271 -10.891 5.691 1.00 67.06 87 THR A O 1
ATOM 676 N N . ASN A 1 88 ? -22.821 -11.092 7.386 1.00 66.88 88 ASN A N 1
ATOM 677 C CA . ASN A 1 88 ? -23.811 -10.773 8.419 1.00 66.88 88 ASN A CA 1
ATOM 678 C C . ASN A 1 88 ? -24.261 -9.307 8.357 1.00 66.88 88 ASN A C 1
ATOM 680 O O . ASN A 1 88 ? -25.444 -9.032 8.523 1.00 66.88 88 ASN A O 1
ATOM 684 N N . ALA A 1 89 ? -23.356 -8.365 8.075 1.00 66.12 89 ALA A N 1
ATOM 685 C CA . ALA A 1 89 ? -23.711 -6.956 7.903 1.00 66.12 89 ALA A CA 1
ATOM 686 C C . ALA A 1 89 ? -24.568 -6.716 6.647 1.00 66.12 89 ALA A C 1
ATOM 688 O O . ALA A 1 89 ? -25.440 -5.849 6.650 1.00 66.12 89 ALA A O 1
ATOM 689 N N . VAL A 1 90 ? -24.348 -7.501 5.589 1.00 67.06 90 VAL A N 1
ATOM 690 C CA . VAL A 1 90 ? -25.194 -7.509 4.388 1.00 67.06 90 VAL A CA 1
ATOM 691 C C . VAL A 1 90 ? -26.546 -8.171 4.675 1.00 67.06 90 VAL A C 1
ATOM 693 O O . VAL A 1 90 ? -27.574 -7.630 4.280 1.00 67.06 90 VAL A O 1
ATOM 696 N N . ALA A 1 91 ? -26.571 -9.286 5.410 1.00 67.06 91 ALA A N 1
ATOM 697 C CA . ALA A 1 91 ? -27.796 -10.010 5.760 1.00 67.06 91 ALA A CA 1
ATOM 698 C C . ALA A 1 91 ? -28.700 -9.244 6.742 1.00 67.06 91 ALA A C 1
ATOM 700 O O . ALA A 1 91 ? -29.915 -9.395 6.699 1.00 67.06 91 ALA A O 1
ATOM 701 N N . GLN A 1 92 ? -28.126 -8.401 7.607 1.00 67.38 92 GLN A N 1
ATOM 702 C CA . GLN A 1 92 ? -28.876 -7.524 8.514 1.00 67.38 92 GLN A CA 1
ATOM 703 C C . GLN A 1 92 ? -29.401 -6.242 7.844 1.00 67.38 92 GLN A C 1
ATOM 705 O O . GLN A 1 92 ? -30.044 -5.426 8.510 1.00 67.38 92 GLN A O 1
ATOM 710 N N . GLN A 1 93 ? -29.153 -6.029 6.546 1.00 64.75 93 GLN A N 1
ATOM 711 C CA . GLN A 1 93 ? -29.764 -4.901 5.850 1.00 64.75 93 GLN A CA 1
ATOM 712 C C . GLN A 1 93 ? -31.269 -5.096 5.685 1.00 64.75 93 GLN A C 1
ATOM 714 O O . GLN A 1 93 ? -31.758 -6.191 5.411 1.00 64.75 93 GLN A O 1
ATOM 719 N N . LYS A 1 94 ? -32.014 -3.993 5.819 1.00 65.12 94 LYS A N 1
ATOM 720 C CA . LYS A 1 94 ? -33.465 -4.002 5.641 1.00 65.12 94 LYS A CA 1
ATOM 721 C C . LYS A 1 94 ? -33.822 -4.498 4.230 1.00 65.12 94 LYS A C 1
ATOM 723 O O . LYS A 1 94 ? -33.211 -4.022 3.259 1.00 65.12 94 LYS A O 1
ATOM 728 N N . PRO A 1 95 ? -34.822 -5.390 4.100 1.00 51.94 95 PRO A N 1
ATOM 729 C CA . PRO A 1 95 ? -35.320 -5.814 2.797 1.00 51.94 95 PRO A CA 1
ATOM 730 C C . PRO A 1 95 ? -35.840 -4.581 2.043 1.00 51.94 95 PRO A C 1
ATOM 732 O O . PRO A 1 95 ? -36.664 -3.837 2.568 1.00 51.94 95 PRO A O 1
ATOM 735 N N . GLY A 1 96 ? -35.293 -4.321 0.850 1.00 62.31 96 GLY A N 1
ATOM 736 C CA . GLY A 1 96 ? -35.585 -3.124 0.041 1.00 62.31 96 GLY A CA 1
ATOM 737 C C . GLY A 1 96 ? -34.404 -2.167 -0.175 1.00 62.31 96 GLY A C 1
ATOM 738 O O . GLY A 1 96 ? -34.524 -1.201 -0.925 1.00 62.31 96 GLY A O 1
ATOM 739 N N . THR A 1 97 ? -33.242 -2.426 0.432 1.00 61.50 97 THR A N 1
ATOM 740 C CA . THR A 1 97 ? -32.039 -1.613 0.191 1.00 61.50 97 THR A CA 1
ATOM 741 C C . THR A 1 97 ? -31.452 -1.930 -1.193 1.00 61.50 97 THR A C 1
ATOM 743 O O . THR A 1 97 ? -31.151 -3.082 -1.496 1.00 61.50 97 THR A O 1
ATOM 746 N N . SER A 1 98 ? -31.290 -0.915 -2.052 1.00 67.88 98 SER A N 1
ATOM 747 C CA . SER A 1 98 ? -30.660 -1.066 -3.376 1.00 67.88 98 SER A CA 1
ATOM 748 C C . SER A 1 98 ? -29.232 -1.615 -3.251 1.00 67.88 98 SER A C 1
ATOM 750 O O . SER A 1 98 ? -28.502 -1.213 -2.342 1.00 67.88 98 SER A O 1
ATOM 752 N N . LYS A 1 99 ? -28.796 -2.459 -4.205 1.00 68.75 99 LYS A N 1
ATOM 753 C CA . LYS A 1 99 ? -27.425 -3.016 -4.267 1.00 68.75 99 LYS A CA 1
ATOM 754 C C . LYS A 1 99 ? -26.346 -1.931 -4.117 1.00 68.75 99 LYS A C 1
ATOM 756 O O . LYS A 1 99 ? -25.311 -2.165 -3.496 1.00 68.75 99 LYS A O 1
ATOM 761 N N . LEU A 1 100 ? -26.614 -0.726 -4.628 1.00 68.06 100 LEU A N 1
ATOM 762 C CA . LEU A 1 100 ? -25.719 0.427 -4.513 1.00 68.06 100 LEU A CA 1
ATOM 763 C C . LEU A 1 100 ? -25.634 0.974 -3.074 1.00 68.06 100 LEU A C 1
ATOM 765 O O . LEU A 1 100 ? -24.561 1.366 -2.619 1.00 68.06 100 LEU A O 1
ATOM 769 N N . GLY A 1 101 ? -26.748 0.960 -2.336 1.00 65.38 101 GLY A N 1
ATOM 770 C CA . GLY A 1 101 ? -26.811 1.357 -0.927 1.00 65.38 101 GLY A CA 1
ATOM 771 C C . GLY A 1 101 ? -26.086 0.369 -0.012 1.00 65.38 101 GLY A C 1
ATOM 772 O O . GLY A 1 101 ? -25.373 0.786 0.900 1.00 65.38 101 GLY A O 1
ATOM 773 N N . THR A 1 102 ? -26.186 -0.931 -0.296 1.00 66.44 102 THR A N 1
ATOM 774 C CA . THR A 1 102 ? -25.413 -1.977 0.393 1.00 66.44 102 THR A CA 1
ATOM 775 C C . THR A 1 102 ? -23.913 -1.807 0.160 1.00 66.44 102 THR A C 1
ATOM 777 O O . THR A 1 102 ? -23.131 -1.803 1.114 1.00 66.44 102 THR A O 1
ATOM 780 N N . PHE A 1 103 ? -23.499 -1.590 -1.093 1.00 66.44 103 PHE A N 1
ATOM 781 C CA . PHE A 1 103 ? -22.090 -1.386 -1.424 1.00 66.44 103 PHE A CA 1
ATOM 782 C C . PHE A 1 103 ? -21.520 -0.136 -0.746 1.00 66.44 103 PHE A C 1
ATOM 784 O O . PHE A 1 103 ? -20.485 -0.203 -0.087 1.00 66.44 103 PHE A O 1
ATOM 791 N N . ARG A 1 104 ? -22.224 0.996 -0.833 1.00 69.62 104 ARG A N 1
ATOM 792 C CA . ARG A 1 104 ? -21.757 2.274 -0.283 1.00 69.62 104 ARG A CA 1
ATOM 793 C C . ARG A 1 104 ? -21.723 2.303 1.246 1.00 69.62 104 ARG A C 1
ATOM 795 O O . ARG A 1 104 ? -20.785 2.864 1.806 1.00 69.62 104 ARG A O 1
ATOM 802 N N . ASN A 1 105 ? -22.716 1.718 1.914 1.00 67.56 105 ASN A N 1
ATOM 803 C CA . ASN A 1 105 ? -22.858 1.856 3.367 1.00 67.56 105 ASN A CA 1
ATOM 804 C C . ASN A 1 105 ? -22.181 0.731 4.158 1.00 67.56 105 ASN A C 1
ATOM 806 O O . ASN A 1 105 ? -21.859 0.935 5.325 1.00 67.56 105 ASN A O 1
ATOM 810 N N . VAL A 1 106 ? -21.958 -0.440 3.551 1.00 66.94 106 VAL A N 1
ATOM 811 C CA . VAL A 1 106 ? -21.410 -1.614 4.253 1.00 66.94 106 VAL A CA 1
ATOM 812 C C . VAL A 1 106 ? -20.051 -2.018 3.695 1.00 66.94 106 VAL A C 1
ATOM 814 O O . VAL A 1 106 ? -19.092 -2.156 4.451 1.00 66.94 106 VAL A O 1
ATOM 817 N N . ILE A 1 107 ? -19.939 -2.171 2.375 1.00 67.19 107 ILE A N 1
ATOM 818 C CA . ILE A 1 107 ? -18.729 -2.717 1.741 1.00 67.19 107 ILE A CA 1
ATOM 819 C C . ILE A 1 107 ? -17.635 -1.649 1.643 1.00 67.19 107 ILE A C 1
ATOM 821 O O . ILE A 1 107 ? -16.501 -1.888 2.049 1.00 67.19 107 ILE A O 1
ATOM 825 N N . ASN A 1 108 ? -17.977 -0.450 1.174 1.00 70.31 108 ASN A N 1
ATOM 826 C CA . ASN A 1 108 ? -17.033 0.646 0.982 1.00 70.31 108 ASN A CA 1
ATOM 827 C C . ASN A 1 108 ? -16.265 1.029 2.266 1.00 70.31 108 ASN A C 1
ATOM 829 O O . ASN A 1 108 ? -15.039 1.022 2.228 1.00 70.31 108 ASN A O 1
ATOM 833 N N . PRO A 1 109 ? -16.903 1.289 3.427 1.00 67.62 109 PRO A N 1
ATOM 834 C CA . PRO A 1 109 ? -16.162 1.618 4.651 1.00 67.62 109 PRO A CA 1
ATOM 835 C C . PRO A 1 109 ? -15.381 0.433 5.247 1.00 67.62 109 PRO A C 1
ATOM 837 O O . PRO A 1 109 ? -14.459 0.638 6.044 1.00 67.62 109 PRO A O 1
ATOM 840 N N . ALA A 1 110 ? -15.750 -0.804 4.905 1.00 67.44 110 ALA A N 1
ATOM 841 C CA . ALA A 1 110 ? -15.027 -1.998 5.330 1.00 67.44 110 ALA A CA 1
ATOM 842 C C . ALA A 1 110 ? -13.760 -2.226 4.491 1.00 67.44 110 ALA A C 1
ATOM 844 O O . ALA A 1 110 ? -12.736 -2.646 5.028 1.00 67.44 110 ALA A O 1
ATOM 845 N N . LEU A 1 111 ? -13.815 -1.900 3.197 1.00 69.56 111 LEU A N 1
ATOM 846 C CA . LEU A 1 111 ? -12.718 -2.094 2.252 1.00 69.56 111 LEU A CA 1
ATOM 847 C C . LEU A 1 111 ? -11.790 -0.873 2.146 1.00 69.56 111 LEU A C 1
ATOM 849 O O . LEU A 1 111 ? -10.599 -1.032 1.896 1.00 69.56 111 LEU A O 1
ATOM 853 N N . SER A 1 112 ? -12.293 0.340 2.392 1.00 69.44 112 SER A N 1
ATOM 854 C CA . SER A 1 112 ? -11.508 1.578 2.280 1.00 69.44 112 SER A CA 1
ATOM 855 C C . SER A 1 112 ? -10.323 1.635 3.247 1.00 69.44 112 SER A C 1
ATOM 857 O O . SER A 1 112 ? -9.278 2.181 2.907 1.00 69.44 112 SER A O 1
ATOM 859 N N . ARG A 1 113 ? -10.455 1.030 4.434 1.00 71.62 113 ARG A N 1
ATOM 860 C CA . ARG A 1 113 ? -9.389 0.977 5.449 1.00 71.62 113 ARG A CA 1
ATOM 861 C C . ARG A 1 113 ? -8.169 0.156 5.004 1.00 71.62 113 ARG A C 1
ATOM 863 O O . ARG A 1 113 ? -7.074 0.709 5.020 1.00 71.62 113 ARG A O 1
ATOM 870 N N . PRO A 1 114 ? -8.303 -1.123 4.597 1.00 75.69 114 PRO A N 1
ATOM 871 C CA . PRO A 1 114 ? -7.160 -1.904 4.120 1.00 75.69 114 PRO A CA 1
ATOM 872 C C . PRO A 1 114 ? -6.621 -1.432 2.761 1.00 75.69 114 PRO A C 1
ATOM 874 O O . PRO A 1 114 ? -5.455 -1.673 2.466 1.00 75.69 114 PRO A O 1
ATOM 877 N N . LEU A 1 115 ? -7.430 -0.740 1.949 1.00 83.25 115 LEU A N 1
ATOM 878 C CA . LEU A 1 115 ? -7.019 -0.220 0.639 1.00 83.25 115 LEU A CA 1
ATOM 879 C C . LEU A 1 115 ? -6.178 1.064 0.700 1.00 83.25 115 LEU A C 1
ATOM 881 O O . LEU A 1 115 ? -5.482 1.367 -0.267 1.00 83.25 115 LEU A O 1
ATOM 885 N N . ALA A 1 116 ? -6.199 1.803 1.811 1.00 84.25 116 ALA A N 1
ATOM 886 C CA . ALA A 1 116 ? -5.492 3.079 1.923 1.00 84.25 116 ALA A CA 1
ATOM 887 C C . ALA A 1 116 ? -3.977 2.953 1.668 1.00 84.25 116 ALA A C 1
ATOM 889 O O . ALA A 1 116 ? -3.410 3.761 0.935 1.00 84.25 116 ALA A O 1
ATOM 890 N N . ALA A 1 117 ? -3.328 1.922 2.220 1.00 86.69 117 ALA A N 1
ATOM 891 C CA . ALA A 1 117 ? -1.893 1.700 2.035 1.00 86.69 117 ALA A CA 1
ATOM 892 C C . ALA A 1 117 ? -1.522 1.261 0.598 1.00 86.69 117 ALA A C 1
ATOM 894 O O . ALA A 1 117 ? -0.625 1.877 0.022 1.00 86.69 117 ALA A O 1
ATOM 895 N N . PRO A 1 118 ? -2.217 0.288 -0.031 1.00 89.12 118 PRO A N 1
ATOM 896 C CA . PRO A 1 118 ? -2.034 -0.022 -1.451 1.00 89.12 118 PRO A CA 1
ATOM 897 C C . PRO A 1 118 ? -2.223 1.184 -2.377 1.00 89.12 118 PRO A C 1
ATOM 899 O O . PRO A 1 118 ? -1.420 1.391 -3.284 1.00 89.12 118 PRO A O 1
ATOM 902 N N . PHE A 1 119 ? -3.252 2.008 -2.147 1.00 89.69 119 PHE A N 1
ATOM 903 C CA . PHE A 1 119 ? -3.463 3.212 -2.953 1.00 89.69 119 PHE A CA 1
ATOM 904 C C . PHE A 1 119 ? -2.348 4.235 -2.756 1.00 89.69 119 PHE A C 1
ATOM 906 O O . PHE A 1 119 ? -1.867 4.785 -3.741 1.00 89.69 119 PHE A O 1
ATOM 913 N N . ALA A 1 120 ? -1.903 4.464 -1.517 1.00 90.50 120 ALA A N 1
ATOM 914 C CA . ALA A 1 120 ? -0.786 5.364 -1.245 1.00 90.50 120 ALA A CA 1
ATOM 915 C C . ALA A 1 120 ? 0.494 4.915 -1.971 1.00 90.50 120 ALA A C 1
ATOM 917 O O . ALA A 1 120 ? 1.158 5.741 -2.594 1.00 90.50 120 ALA A O 1
ATOM 918 N N . TRP A 1 121 ? 0.793 3.610 -1.958 1.00 93.06 121 TRP A N 1
ATOM 919 C CA . TRP A 1 121 ? 1.910 3.046 -2.719 1.00 93.06 121 TRP A CA 1
ATOM 920 C C . TRP A 1 121 ? 1.781 3.333 -4.217 1.00 93.06 121 TRP A C 1
ATOM 922 O O . TRP A 1 121 ? 2.704 3.885 -4.811 1.00 93.06 121 TRP A O 1
ATOM 932 N N . LEU A 1 122 ? 0.632 3.009 -4.825 1.00 91.50 122 LEU A N 1
ATOM 933 C CA . LEU A 1 122 ? 0.414 3.234 -6.257 1.00 91.50 122 LEU A CA 1
ATOM 934 C C . LEU A 1 122 ? 0.548 4.705 -6.635 1.00 91.50 122 LEU A C 1
ATOM 936 O O . LEU A 1 122 ? 1.193 5.009 -7.632 1.00 91.50 122 LEU A O 1
ATOM 940 N N . ILE A 1 123 ? -0.044 5.607 -5.851 1.00 91.50 123 ILE A N 1
ATOM 941 C CA . ILE A 1 123 ? 0.005 7.048 -6.117 1.00 91.50 123 ILE A CA 1
ATOM 942 C C . ILE A 1 123 ? 1.455 7.531 -6.127 1.00 91.50 123 ILE A C 1
ATOM 944 O O . ILE A 1 123 ? 1.851 8.229 -7.057 1.00 91.50 123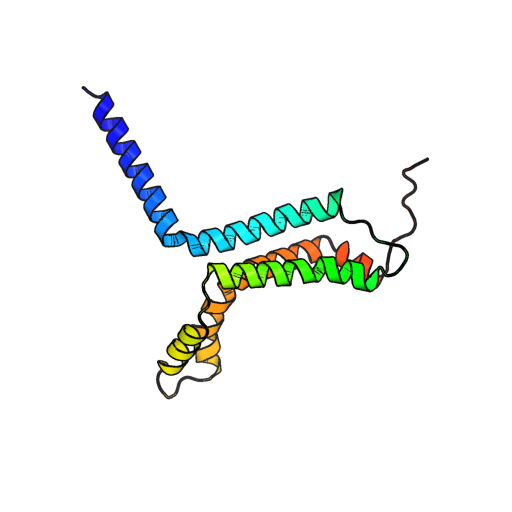 ILE A O 1
ATOM 948 N N . VAL A 1 124 ? 2.259 7.132 -5.139 1.00 91.44 124 VAL A N 1
ATOM 949 C CA . VAL A 1 124 ? 3.665 7.553 -5.059 1.00 91.44 124 VAL A CA 1
ATOM 950 C C . VAL A 1 124 ? 4.509 6.911 -6.158 1.00 91.44 124 VAL A C 1
ATOM 952 O O . VAL A 1 124 ? 5.256 7.620 -6.829 1.00 91.44 124 VAL A O 1
ATOM 955 N N . SER A 1 125 ? 4.331 5.616 -6.428 1.00 89.62 125 SER A N 1
ATOM 956 C CA . SER A 1 125 ? 4.998 4.946 -7.551 1.00 89.62 125 SER A CA 1
ATOM 957 C C . SER A 1 125 ? 4.658 5.571 -8.904 1.00 89.62 125 SER A C 1
ATOM 959 O O . SER A 1 125 ? 5.525 5.685 -9.766 1.00 89.62 125 SER A O 1
ATOM 961 N N . MET A 1 126 ? 3.402 5.977 -9.111 1.00 88.06 126 MET A N 1
ATOM 962 C CA . MET A 1 126 ? 2.974 6.653 -10.338 1.00 88.06 126 MET A CA 1
ATOM 963 C C . MET A 1 126 ? 3.509 8.086 -10.412 1.00 88.06 126 MET A C 1
ATOM 965 O O . MET A 1 126 ? 3.834 8.539 -11.503 1.00 88.06 126 MET A O 1
ATOM 969 N N . ALA A 1 127 ? 3.628 8.783 -9.278 1.00 89.19 127 ALA A N 1
ATOM 970 C CA . ALA A 1 127 ? 4.192 10.130 -9.221 1.00 89.19 127 ALA A CA 1
ATOM 971 C C . ALA A 1 127 ? 5.688 10.157 -9.574 1.00 89.19 127 ALA A C 1
ATOM 973 O O . ALA A 1 127 ? 6.134 11.088 -10.237 1.00 89.19 127 ALA A O 1
ATOM 974 N N . GLN A 1 128 ? 6.448 9.137 -9.164 1.00 86.56 128 GLN A N 1
ATOM 975 C CA . GLN A 1 128 ? 7.843 8.961 -9.587 1.00 86.56 128 GLN A CA 1
ATOM 976 C C . GLN A 1 128 ? 7.953 8.477 -11.035 1.00 86.56 128 GLN A C 1
ATOM 978 O O . GLN A 1 128 ? 8.895 8.821 -11.735 1.00 86.56 128 GLN A O 1
ATOM 983 N N . ALA A 1 129 ? 6.986 7.673 -11.482 1.00 87.00 129 ALA A N 1
ATOM 984 C CA . ALA A 1 129 ? 6.921 7.040 -12.798 1.00 87.00 129 ALA A CA 1
ATOM 985 C C . ALA A 1 129 ? 8.073 6.073 -13.142 1.00 87.00 129 ALA A C 1
ATOM 987 O O . ALA A 1 129 ? 7.925 5.317 -14.099 1.00 87.00 129 ALA A O 1
ATOM 988 N N . ASP A 1 130 ? 9.151 5.995 -12.359 1.00 86.75 130 ASP A N 1
ATOM 989 C CA . ASP A 1 130 ? 10.334 5.162 -12.632 1.00 86.75 130 ASP A CA 1
ATOM 990 C C . ASP A 1 130 ? 9.994 3.680 -12.868 1.00 86.75 130 ASP A C 1
ATOM 992 O O . ASP A 1 130 ? 10.407 3.080 -13.866 1.00 86.75 130 ASP A O 1
ATOM 996 N N . TYR A 1 131 ? 9.147 3.090 -12.016 1.00 87.31 131 TYR A N 1
ATOM 997 C CA . TYR A 1 131 ? 8.714 1.692 -12.162 1.00 87.31 131 TYR A CA 1
ATOM 998 C C . TYR A 1 131 ? 7.869 1.476 -13.424 1.00 87.31 131 TYR A C 1
ATOM 1000 O O . TYR A 1 131 ? 7.989 0.451 -14.098 1.00 87.31 131 TYR A O 1
ATOM 1008 N N . PHE A 1 132 ? 7.016 2.448 -13.758 1.00 89.12 132 PHE A N 1
ATOM 1009 C CA . PHE A 1 132 ? 6.134 2.394 -14.924 1.00 89.12 132 PHE A CA 1
ATOM 1010 C C . PHE A 1 132 ? 6.907 2.594 -16.234 1.00 89.12 132 PHE A C 1
ATOM 1012 O O . PHE A 1 132 ? 6.673 1.874 -17.208 1.00 89.12 132 PHE A O 1
ATOM 1019 N N . VAL A 1 133 ? 7.860 3.525 -16.253 1.00 89.38 133 VAL A N 1
ATOM 1020 C CA . VAL A 1 133 ? 8.756 3.768 -17.389 1.00 89.38 133 VAL A CA 1
ATOM 1021 C C . VAL A 1 133 ? 9.624 2.539 -17.632 1.00 89.38 133 VAL A C 1
ATOM 1023 O O . VAL A 1 133 ? 9.658 2.038 -18.755 1.00 89.38 133 VAL A O 1
ATOM 1026 N N . CYS A 1 134 ? 10.225 1.968 -16.585 1.00 87.69 134 CYS A N 1
ATOM 1027 C CA . CYS A 1 134 ? 10.976 0.722 -16.719 1.00 87.69 134 CYS A CA 1
ATOM 1028 C C . CYS A 1 134 ? 10.095 -0.419 -17.248 1.00 87.69 134 CYS A C 1
ATOM 1030 O O . CYS A 1 134 ? 10.533 -1.165 -18.114 1.00 87.69 134 CYS A O 1
ATOM 1032 N N . ALA A 1 135 ? 8.836 -0.536 -16.809 1.00 88.75 135 ALA A N 1
ATOM 1033 C CA . ALA A 1 135 ? 7.927 -1.586 -17.277 1.00 88.75 135 ALA A CA 1
ATOM 1034 C C . ALA A 1 135 ? 7.484 -1.431 -18.745 1.00 88.75 135 ALA A C 1
ATOM 1036 O O . ALA A 1 135 ? 7.105 -2.419 -19.373 1.00 88.75 135 ALA A O 1
ATOM 1037 N N . THR A 1 136 ? 7.485 -0.215 -19.294 1.00 88.00 136 THR A N 1
ATOM 1038 C CA . THR A 1 136 ? 6.922 0.075 -20.626 1.00 88.00 136 THR A CA 1
ATOM 1039 C C . THR A 1 136 ? 7.993 0.321 -21.680 1.00 88.00 136 THR A C 1
ATOM 1041 O O . THR A 1 136 ? 7.909 -0.241 -22.773 1.00 88.00 136 THR A O 1
ATOM 1044 N N . VAL A 1 137 ? 9.001 1.120 -21.338 1.00 86.50 137 VAL A N 1
ATOM 1045 C CA . VAL A 1 137 ? 10.071 1.576 -22.234 1.00 86.50 137 VAL A CA 1
ATOM 1046 C C . VAL A 1 137 ? 11.349 0.754 -22.042 1.00 86.50 137 VAL A C 1
ATOM 1048 O O . VAL A 1 137 ? 12.057 0.492 -23.012 1.00 86.50 137 VAL A O 1
ATOM 1051 N N . GLY A 1 138 ? 11.613 0.292 -20.818 1.00 81.31 138 GLY A N 1
ATOM 1052 C CA . GLY A 1 138 ? 12.889 -0.318 -20.438 1.00 81.31 138 GLY A CA 1
ATOM 1053 C C . GLY A 1 138 ? 13.928 0.728 -20.019 1.00 81.31 138 GLY A C 1
ATOM 1054 O O . GLY A 1 138 ? 13.579 1.897 -19.837 1.00 81.31 138 GLY A O 1
ATOM 1055 N N . PRO A 1 139 ? 15.196 0.334 -19.810 1.00 78.88 139 PRO A N 1
ATOM 1056 C CA . PRO A 1 139 ? 16.226 1.280 -19.399 1.00 78.88 139 PRO A CA 1
ATOM 1057 C C . PRO A 1 139 ? 16.493 2.301 -20.510 1.00 78.88 139 PRO A C 1
ATOM 1059 O O . PRO A 1 139 ? 16.664 1.943 -21.677 1.00 78.88 139 PRO A O 1
ATOM 1062 N N . GLY A 1 140 ? 16.530 3.584 -20.141 1.00 65.50 140 GLY A N 1
ATOM 1063 C CA . GLY A 1 140 ? 17.008 4.643 -21.029 1.00 65.50 140 GLY A CA 1
ATOM 1064 C C . GLY A 1 140 ? 18.496 4.460 -21.365 1.00 65.50 140 GLY A C 1
ATOM 1065 O O . GLY A 1 140 ? 19.185 3.682 -20.701 1.00 65.50 140 GLY A O 1
ATOM 1066 N N . PRO A 1 141 ? 19.023 5.159 -22.387 1.00 57.97 141 PRO A N 1
ATOM 1067 C CA . PRO A 1 141 ? 20.459 5.151 -22.655 1.00 57.97 141 PRO A CA 1
ATOM 1068 C C . PRO A 1 141 ? 21.226 5.554 -21.382 1.00 57.97 141 PRO A C 1
ATOM 1070 O O . PRO A 1 141 ? 20.737 6.415 -20.643 1.00 57.97 141 PRO A O 1
ATOM 1073 N N . PRO A 1 142 ? 22.395 4.947 -21.101 1.00 55.19 142 PRO A N 1
ATOM 1074 C CA . PRO A 1 142 ? 23.140 5.219 -19.876 1.00 55.19 142 PRO A CA 1
ATOM 1075 C C . PRO A 1 142 ? 23.380 6.726 -19.744 1.00 55.19 142 PRO A C 1
ATOM 1077 O O . PRO A 1 142 ? 23.890 7.362 -20.674 1.00 55.19 142 PRO A O 1
ATOM 1080 N N . ARG A 1 143 ? 22.997 7.315 -18.602 1.00 50.84 143 ARG A N 1
ATOM 1081 C CA . ARG A 1 143 ? 23.439 8.672 -18.272 1.00 50.84 143 ARG A CA 1
ATOM 1082 C C . ARG A 1 143 ? 24.959 8.620 -18.145 1.00 50.84 143 ARG A C 1
ATOM 1084 O O . ARG A 1 143 ? 25.490 7.830 -17.373 1.00 50.84 143 ARG A O 1
ATOM 1091 N N . LYS A 1 144 ? 25.643 9.421 -18.962 1.00 46.69 144 LYS A N 1
ATOM 1092 C CA . LYS A 1 144 ? 27.098 9.612 -18.949 1.00 46.69 144 LYS A CA 1
ATOM 1093 C C . LYS A 1 144 ? 27.521 10.290 -17.639 1.00 46.69 144 LYS A C 1
ATOM 1095 O O . LYS A 1 144 ? 27.818 11.475 -17.655 1.00 46.69 144 LYS A O 1
ATOM 1100 N N . GLU A 1 145 ? 27.503 9.583 -16.521 1.00 53.34 145 GLU A N 1
ATOM 1101 C CA . GLU A 1 145 ? 27.969 10.108 -15.227 1.00 53.34 145 GLU A CA 1
ATOM 1102 C C . GLU A 1 145 ? 28.911 9.142 -14.499 1.00 53.34 145 GLU A C 1
ATOM 1104 O O . GLU A 1 145 ? 29.203 9.337 -13.328 1.00 53.34 145 GLU A O 1
ATOM 1109 N N . GLU A 1 146 ? 29.473 8.165 -15.216 1.00 47.69 146 GLU A N 1
ATOM 1110 C CA . GLU A 1 146 ? 30.630 7.393 -14.754 1.00 47.69 146 GLU A CA 1
ATOM 1111 C C . GLU A 1 146 ? 31.635 7.220 -15.910 1.00 47.69 146 GLU A C 1
ATOM 1113 O O . GLU A 1 146 ? 31.564 6.268 -16.690 1.00 47.69 146 GLU A O 1
ATOM 1118 N N . ILE A 1 147 ? 32.536 8.202 -16.057 1.00 39.88 147 ILE A N 1
ATOM 1119 C CA . ILE A 1 147 ? 33.890 8.061 -16.628 1.00 39.88 147 ILE A CA 1
ATOM 1120 C C . ILE A 1 147 ? 34.843 8.713 -15.633 1.00 39.88 147 ILE A C 1
ATOM 1122 O O . ILE A 1 147 ? 34.552 9.870 -15.250 1.00 39.88 147 ILE A O 1
#

Foldseek 3Di:
DPPVVVVVVVVVVVVVVVVVCVVCVLLVVLVVLLVVLLVVLVVCVVPPDDQDPPPLQVVLVCQQPVVLVVLLVVNCVSLVLPVVVLVVLLVPDDPPQDPVNSCVVRVCVSRVSSNSNSVSNNVSCVVVCSSVCSNPVNDDDDDPPDD

Organism: NCBI:txid174260